Protein AF-A0A7X6DF55-F1 (afdb_monomer_lite)

pLDDT: mean 82.07, std 11.32, range [53.88, 94.75]

Sequence (121 aa):
MFLLGIVDFSRMLFTWNAANEAARAGARYAVVCDDTFNETNVLTRMQGMLPQIQDIDLAWIPAGCTHATCEGVTVTIQNLGFRWISPIPDVVMALIPMPTFSTFLTREVMRQDPNSAAICS

Secondary structure (DSSP, 8-state):
-HHHHHHHHHHHHHHHHHHHHHHHHHHHHHHHH--TT-HHHHHHHHHTT-TT--EEEEEEESTT--TTT--EEEEEEES-EE---S--TT--S--EEPPPEEEEEE----S-STTHHHH--

Foldseek 3Di:
DVVLVVVLVVVVVVLVVLQQVLQVVLQVCCLAADFQPPVVLSQVSSCVRPVQQDDKDWDWPPPPDGPVGTFKIKIKGPQRWGFGPDPDPPDDRDTDGDDMHIDMDTHDDYPPDPCSVVSND

Organism: NCBI:txid2606681

Structure (mmCIF, N/CA/C/O backbone):
data_AF-A0A7X6DF55-F1
#
_entry.id   AF-A0A7X6DF55-F1
#
loop_
_atom_site.group_PDB
_atom_site.id
_atom_site.type_symbol
_atom_site.label_atom_id
_atom_site.label_alt_id
_atom_site.label_comp_id
_atom_site.label_asym_id
_atom_site.label_entity_id
_atom_site.label_seq_id
_atom_site.pdbx_PDB_ins_code
_atom_site.Cartn_x
_atom_site.Cartn_y
_atom_site.Cartn_z
_atom_site.occupancy
_atom_site.B_iso_or_equiv
_atom_site.auth_seq_id
_atom_site.auth_comp_id
_atom_site.auth_asym_id
_atom_site.auth_atom_id
_atom_site.pdbx_PDB_model_num
ATOM 1 N N . MET A 1 1 ? 28.029 -1.023 -19.577 1.00 65.81 1 MET A N 1
ATOM 2 C CA . MET A 1 1 ? 27.582 -2.149 -18.725 1.00 65.81 1 MET A CA 1
ATOM 3 C C . MET A 1 1 ? 27.839 -1.886 -17.241 1.00 65.81 1 MET A C 1
ATOM 5 O O . MET A 1 1 ? 26.879 -1.898 -16.490 1.00 65.81 1 MET A O 1
ATOM 9 N N . PHE A 1 2 ? 29.063 -1.542 -16.814 1.00 80.31 2 PHE A N 1
ATOM 10 C CA . PHE A 1 2 ? 29.380 -1.283 -15.395 1.00 80.31 2 PHE A CA 1
ATOM 11 C C . PHE A 1 2 ? 28.578 -0.134 -14.747 1.00 80.31 2 PHE A C 1
ATOM 13 O O . PHE A 1 2 ? 28.030 -0.302 -13.663 1.00 80.31 2 PHE A O 1
ATOM 20 N N . LEU A 1 3 ? 28.425 1.005 -15.438 1.00 85.50 3 LEU A N 1
ATOM 21 C CA . LEU A 1 3 ? 27.662 2.150 -14.915 1.00 85.50 3 LEU A CA 1
ATOM 22 C C . LEU A 1 3 ? 26.180 1.828 -14.678 1.00 85.50 3 LEU A C 1
ATOM 24 O O . LEU A 1 3 ? 25.624 2.239 -13.668 1.00 85.50 3 LEU A O 1
ATOM 28 N N . LEU A 1 4 ? 25.551 1.065 -15.579 1.00 83.81 4 LEU A N 1
ATOM 29 C CA . LEU A 1 4 ? 24.152 0.662 -15.414 1.00 83.81 4 LEU A CA 1
ATOM 30 C C . LEU A 1 4 ? 23.985 -0.287 -14.220 1.00 83.81 4 LEU A C 1
ATOM 32 O O . LEU A 1 4 ? 23.035 -0.132 -13.463 1.00 83.81 4 LEU A O 1
ATOM 36 N N . GLY A 1 5 ? 24.945 -1.192 -13.999 1.00 83.81 5 GLY A N 1
ATOM 37 C CA . GLY A 1 5 ? 24.953 -2.060 -12.818 1.00 83.81 5 GLY A CA 1
ATOM 38 C C . GLY A 1 5 ? 25.088 -1.283 -11.503 1.00 83.81 5 GLY A C 1
ATOM 39 O O . GLY A 1 5 ? 24.351 -1.553 -10.558 1.00 83.81 5 GLY A O 1
ATOM 40 N N . ILE A 1 6 ? 25.968 -0.272 -11.446 1.00 88.81 6 ILE A N 1
ATOM 41 C CA . ILE A 1 6 ? 26.092 0.602 -10.263 1.00 88.81 6 ILE A CA 1
ATOM 42 C C . ILE A 1 6 ? 24.786 1.355 -10.003 1.00 88.81 6 ILE A C 1
ATOM 44 O O . ILE A 1 6 ? 24.342 1.434 -8.856 1.00 88.81 6 ILE A O 1
ATOM 48 N N . VAL A 1 7 ? 24.167 1.908 -11.049 1.00 89.25 7 VAL A N 1
ATOM 49 C CA . VAL A 1 7 ? 22.897 2.636 -10.924 1.00 89.25 7 VAL A CA 1
ATOM 50 C C . VAL A 1 7 ? 21.788 1.714 -10.422 1.00 89.25 7 VAL A C 1
ATOM 52 O O . VAL A 1 7 ? 21.062 2.102 -9.509 1.00 89.25 7 VAL A O 1
ATOM 55 N N . ASP A 1 8 ? 21.673 0.497 -10.956 1.00 87.75 8 ASP A N 1
ATOM 56 C CA . ASP A 1 8 ? 20.654 -0.457 -10.506 1.00 87.75 8 ASP A CA 1
ATOM 57 C C . ASP A 1 8 ? 20.854 -0.859 -9.042 1.00 87.75 8 ASP A C 1
ATOM 59 O O . ASP A 1 8 ? 19.901 -0.806 -8.264 1.00 87.75 8 ASP A O 1
ATOM 63 N N . PHE A 1 9 ? 22.088 -1.162 -8.630 1.00 87.62 9 PHE A N 1
ATOM 64 C CA . PHE A 1 9 ? 22.384 -1.482 -7.232 1.00 87.62 9 PHE A CA 1
ATOM 65 C C . PHE A 1 9 ? 22.112 -0.296 -6.293 1.00 87.62 9 PHE A C 1
ATOM 67 O O . PHE A 1 9 ? 21.519 -0.456 -5.227 1.00 87.62 9 PHE A O 1
ATOM 74 N N . SER A 1 10 ? 22.473 0.919 -6.713 1.00 91.50 10 SER A N 1
ATOM 75 C CA . SER A 1 10 ? 22.212 2.137 -5.934 1.00 91.50 10 SER A CA 1
ATOM 76 C C . SER A 1 10 ? 20.711 2.392 -5.779 1.00 91.50 10 SER A C 1
ATOM 78 O O . SER A 1 10 ? 20.245 2.723 -4.688 1.00 91.50 10 SER A O 1
ATOM 80 N N . ARG A 1 11 ? 19.930 2.193 -6.851 1.00 90.19 11 ARG A N 1
ATOM 81 C CA . ARG A 1 11 ? 18.463 2.302 -6.820 1.00 90.19 11 ARG A CA 1
ATOM 82 C C . ARG A 1 11 ? 17.841 1.235 -5.929 1.00 90.19 11 ARG A C 1
ATOM 84 O O . ARG A 1 11 ? 16.932 1.559 -5.175 1.00 90.19 11 ARG A O 1
ATOM 91 N N . MET A 1 12 ? 18.348 0.006 -5.972 1.00 89.00 12 MET A N 1
ATOM 92 C CA . MET A 1 12 ? 17.895 -1.081 -5.105 1.00 89.00 12 MET A CA 1
ATOM 93 C C . MET A 1 12 ? 18.079 -0.723 -3.622 1.00 89.00 12 MET A C 1
ATOM 95 O O . MET A 1 12 ? 17.117 -0.765 -2.853 1.00 89.00 12 MET A O 1
ATOM 99 N N . LEU A 1 13 ? 19.275 -0.274 -3.228 1.00 90.81 13 LEU A N 1
ATOM 100 C CA . LEU A 1 13 ? 19.544 0.156 -1.849 1.00 90.81 13 LEU A CA 1
ATOM 101 C C . LEU A 1 13 ? 18.692 1.358 -1.426 1.00 90.81 13 LEU A C 1
ATOM 103 O O . LEU A 1 13 ? 18.217 1.417 -0.291 1.00 90.81 13 LEU A O 1
ATOM 107 N N . PHE A 1 14 ? 18.470 2.310 -2.334 1.00 91.50 14 PHE A N 1
ATOM 108 C CA . PHE A 1 14 ? 17.562 3.424 -2.077 1.00 91.50 14 PHE A CA 1
ATOM 109 C C . PHE A 1 14 ? 16.132 2.929 -1.825 1.00 91.50 14 PHE A C 1
ATOM 111 O O . PHE A 1 14 ? 15.522 3.318 -0.831 1.00 91.50 14 PHE A O 1
ATOM 118 N N . THR A 1 15 ? 15.616 2.025 -2.667 1.00 91.00 15 THR A N 1
ATOM 119 C CA . THR A 1 15 ? 14.260 1.481 -2.502 1.00 91.00 15 THR A CA 1
ATOM 120 C C . THR A 1 15 ? 14.090 0.692 -1.209 1.00 91.00 15 THR A C 1
ATOM 122 O O . THR A 1 15 ? 13.024 0.768 -0.612 1.00 91.00 15 THR A O 1
ATOM 125 N N . TRP A 1 16 ? 15.126 -0.001 -0.730 1.00 91.00 16 TRP A N 1
ATOM 126 C CA . TRP A 1 16 ? 15.088 -0.697 0.561 1.00 91.00 16 TRP A CA 1
ATOM 127 C C . TRP A 1 16 ? 14.982 0.259 1.745 1.00 91.00 16 TRP A C 1
ATOM 129 O O . TRP A 1 16 ? 14.143 0.064 2.623 1.00 91.00 16 TRP A O 1
ATOM 139 N N . ASN A 1 17 ? 15.788 1.322 1.755 1.00 92.69 17 ASN A N 1
ATOM 140 C CA . ASN A 1 17 ? 15.694 2.336 2.805 1.00 92.69 17 ASN A CA 1
ATOM 141 C C . ASN A 1 17 ? 14.344 3.062 2.758 1.00 92.69 17 ASN A C 1
ATOM 143 O O . ASN A 1 17 ? 13.718 3.266 3.797 1.00 92.69 17 ASN A O 1
ATOM 147 N N . ALA A 1 18 ? 13.867 3.391 1.553 1.00 93.44 18 ALA A N 1
ATOM 148 C CA . ALA A 1 18 ? 12.564 4.014 1.360 1.00 93.44 18 ALA A CA 1
ATOM 149 C C . ALA A 1 18 ? 11.412 3.099 1.804 1.00 93.44 18 ALA A C 1
ATOM 151 O O . ALA A 1 18 ? 10.480 3.580 2.435 1.00 93.44 18 ALA A O 1
ATOM 152 N N . ALA A 1 19 ? 11.478 1.791 1.532 1.00 93.31 19 ALA A N 1
ATOM 153 C CA . ALA A 1 19 ? 10.468 0.828 1.972 1.00 93.31 19 ALA A CA 1
ATOM 154 C C . ALA A 1 19 ? 10.412 0.709 3.501 1.00 93.31 19 ALA A C 1
ATOM 156 O O . ALA A 1 19 ? 9.324 0.685 4.074 1.00 93.31 19 ALA A O 1
ATOM 157 N N . ASN A 1 20 ? 11.569 0.696 4.169 1.00 93.31 20 ASN A N 1
ATOM 158 C CA . ASN A 1 20 ? 11.630 0.652 5.628 1.00 93.31 20 ASN A CA 1
ATOM 159 C C . ASN A 1 20 ? 11.043 1.924 6.269 1.00 93.31 20 ASN A C 1
ATOM 161 O O . ASN A 1 20 ? 10.252 1.848 7.208 1.00 93.31 20 ASN A O 1
ATOM 165 N N . GLU A 1 21 ? 11.375 3.100 5.730 1.00 94.31 21 GLU A N 1
ATOM 166 C CA . GLU A 1 21 ? 10.811 4.357 6.231 1.00 94.31 21 GLU A CA 1
ATOM 167 C C . GLU A 1 21 ? 9.316 4.488 5.900 1.00 94.31 21 GLU A C 1
ATOM 169 O O . GLU A 1 21 ? 8.541 4.940 6.742 1.00 94.31 21 GLU A O 1
ATOM 174 N N . ALA A 1 22 ? 8.883 4.020 4.724 1.00 94.56 22 ALA A N 1
ATOM 175 C CA . ALA A 1 22 ? 7.472 3.973 4.355 1.00 94.56 22 ALA A CA 1
ATOM 176 C C . ALA A 1 22 ? 6.673 3.083 5.317 1.00 94.56 22 ALA A C 1
ATOM 178 O O . ALA A 1 22 ? 5.620 3.507 5.784 1.00 94.56 22 ALA A O 1
ATOM 179 N N . ALA A 1 23 ? 7.181 1.897 5.677 1.00 93.69 23 ALA A N 1
ATOM 180 C CA . ALA A 1 23 ? 6.541 1.027 6.668 1.00 93.69 23 ALA A CA 1
ATOM 181 C C . ALA A 1 23 ? 6.444 1.705 8.046 1.00 93.69 23 ALA A C 1
ATOM 183 O O . ALA A 1 23 ? 5.389 1.678 8.680 1.00 93.69 23 ALA A O 1
ATOM 184 N N . ARG A 1 24 ? 7.505 2.395 8.485 1.00 93.75 24 ARG A N 1
ATOM 185 C CA . ARG A 1 24 ? 7.508 3.144 9.750 1.00 93.75 24 ARG A CA 1
ATOM 186 C C . ARG A 1 24 ? 6.510 4.302 9.753 1.00 93.75 24 ARG A C 1
ATOM 188 O O . ARG A 1 24 ? 5.822 4.519 10.752 1.00 93.75 24 ARG A O 1
ATOM 195 N N . ALA A 1 25 ? 6.429 5.051 8.659 1.00 91.94 25 ALA A N 1
ATOM 196 C CA . ALA A 1 25 ? 5.486 6.151 8.515 1.00 91.94 25 ALA A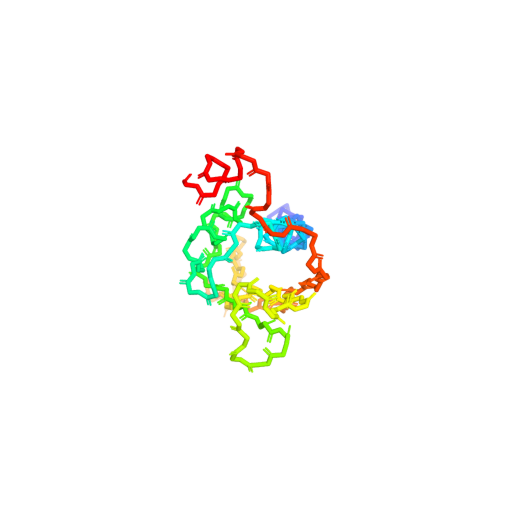 CA 1
ATOM 197 C C . ALA A 1 25 ? 4.036 5.664 8.385 1.00 91.94 25 ALA A C 1
ATOM 199 O O . ALA A 1 25 ? 3.146 6.266 8.984 1.00 91.94 25 ALA A O 1
ATOM 200 N N . GLY A 1 26 ? 3.813 4.567 7.657 1.00 90.81 26 GLY A N 1
ATOM 201 C CA . GLY A 1 26 ? 2.520 3.893 7.559 1.00 90.81 26 GLY A CA 1
ATOM 202 C C . GLY A 1 26 ? 2.040 3.411 8.923 1.00 90.81 26 GLY A C 1
ATOM 203 O O . GLY A 1 26 ? 0.913 3.707 9.301 1.00 90.81 26 GLY A O 1
ATOM 204 N N . ALA A 1 27 ? 2.918 2.788 9.715 1.00 91.44 27 ALA A N 1
ATOM 205 C CA . ALA A 1 27 ? 2.587 2.350 11.069 1.00 91.44 27 ALA A CA 1
ATOM 206 C C . ALA A 1 27 ? 2.208 3.523 11.985 1.00 91.44 27 ALA A C 1
ATOM 208 O O . ALA A 1 27 ? 1.202 3.428 12.678 1.00 91.44 27 ALA A O 1
ATOM 209 N N . ARG A 1 28 ? 2.949 4.644 11.945 1.00 89.75 28 ARG A N 1
ATOM 210 C CA . ARG A 1 28 ? 2.623 5.871 12.708 1.00 89.75 28 ARG A CA 1
ATOM 211 C C . ARG A 1 28 ? 1.293 6.487 12.294 1.00 89.75 28 ARG A C 1
ATOM 213 O O . ARG A 1 28 ? 0.568 7.027 13.117 1.00 89.75 28 ARG A O 1
ATOM 220 N N . TYR A 1 29 ? 0.980 6.429 11.006 1.00 87.88 29 TYR A N 1
ATOM 221 C CA . TYR A 1 29 ? -0.305 6.897 10.518 1.00 87.88 29 TYR A CA 1
ATOM 222 C C . TYR A 1 29 ? -1.433 5.962 10.977 1.00 87.88 29 TYR A C 1
ATOM 224 O O . TYR A 1 29 ? -2.420 6.433 11.533 1.00 87.88 29 TYR A O 1
ATOM 232 N N . ALA A 1 30 ? -1.255 4.646 10.839 1.00 87.38 30 ALA A N 1
ATOM 233 C CA . ALA A 1 30 ? -2.247 3.642 11.212 1.00 87.38 30 ALA A CA 1
ATOM 234 C C . ALA A 1 30 ? -2.602 3.688 12.709 1.00 87.38 30 ALA A C 1
ATOM 236 O O . ALA A 1 30 ? -3.778 3.684 13.065 1.00 87.38 30 ALA A O 1
ATOM 237 N N . VAL A 1 31 ? -1.618 3.821 13.606 1.00 84.75 31 VAL A N 1
ATOM 238 C CA . VAL A 1 31 ? -1.890 3.902 15.058 1.00 84.75 31 VAL A CA 1
ATOM 239 C C . VAL A 1 31 ? -2.688 5.139 15.480 1.00 84.75 31 VAL A C 1
ATOM 241 O O . VAL A 1 31 ? -3.328 5.091 16.528 1.00 84.75 31 VAL A O 1
ATOM 244 N N . VAL A 1 32 ? -2.676 6.215 14.686 1.00 81.25 32 VAL A N 1
ATOM 245 C CA . VAL A 1 32 ? -3.428 7.453 14.959 1.00 81.25 32 VAL A CA 1
ATOM 246 C C . VAL A 1 32 ? -4.782 7.463 14.249 1.00 81.25 32 VAL A C 1
ATOM 248 O O . VAL A 1 32 ? -5.772 7.923 14.823 1.00 81.25 32 VAL A O 1
ATOM 251 N N . CYS A 1 33 ? -4.817 6.994 13.000 1.00 78.25 33 CYS A N 1
ATOM 252 C CA . CYS A 1 33 ? -5.894 7.290 12.062 1.00 78.25 33 CYS A CA 1
ATOM 253 C C . CYS A 1 33 ? -6.832 6.146 11.703 1.00 78.25 33 CYS A C 1
ATOM 255 O O . CYS A 1 33 ? -7.842 6.420 11.053 1.00 78.25 33 CYS A O 1
ATOM 257 N N . ASP A 1 34 ? -6.535 4.905 12.079 1.00 63.31 34 ASP A N 1
ATOM 258 C CA . ASP A 1 34 ? -7.207 3.784 11.428 1.00 63.31 34 ASP A CA 1
ATOM 259 C C . ASP A 1 34 ? -8.532 3.364 12.089 1.00 63.31 34 ASP A C 1
ATOM 261 O O . ASP A 1 34 ? -8.620 3.134 13.301 1.00 63.31 34 ASP A O 1
ATOM 265 N N . ASP A 1 35 ? -9.552 3.223 11.239 1.00 66.31 35 ASP A N 1
ATOM 266 C CA . ASP A 1 35 ? -10.588 2.192 11.336 1.00 66.31 35 ASP A CA 1
ATOM 267 C C . ASP A 1 35 ? -9.956 0.929 10.803 1.00 66.31 35 ASP A C 1
ATOM 269 O O . ASP A 1 35 ? -9.371 0.995 9.743 1.00 66.31 35 ASP A O 1
ATOM 273 N N . THR A 1 36 ? -10.060 -0.211 11.491 1.00 63.72 36 THR A N 1
ATOM 274 C CA . THR A 1 36 ? -9.370 -1.483 11.164 1.00 63.72 36 THR A CA 1
ATOM 275 C C . THR A 1 36 ? -9.552 -1.996 9.719 1.00 63.72 36 THR A C 1
ATOM 277 O O . THR A 1 36 ? -9.044 -3.057 9.374 1.00 63.72 36 THR A O 1
ATOM 280 N N . PHE A 1 37 ? -10.311 -1.275 8.894 1.00 65.19 37 PHE A N 1
ATOM 281 C CA . PHE A 1 37 ? -10.634 -1.508 7.494 1.00 65.19 37 PHE A CA 1
ATOM 282 C C . PHE A 1 37 ? -10.140 -0.394 6.540 1.00 65.19 37 PHE A C 1
ATOM 284 O O . PHE A 1 37 ? -10.439 -0.463 5.349 1.00 65.19 37 PHE A O 1
ATOM 291 N N . ASN A 1 38 ? -9.427 0.640 7.007 1.00 75.00 38 ASN A N 1
ATOM 292 C CA . ASN A 1 38 ? -9.029 1.800 6.197 1.00 75.00 38 ASN A CA 1
ATOM 293 C C . ASN A 1 38 ? -7.577 1.715 5.691 1.00 75.00 38 ASN A C 1
ATOM 295 O O . ASN A 1 38 ? -6.804 2.677 5.656 1.00 75.00 38 ASN A O 1
ATOM 299 N N . GLU A 1 39 ? -7.250 0.531 5.183 1.00 83.25 39 GLU A N 1
ATOM 300 C CA . GLU A 1 39 ? -5.968 0.209 4.566 1.00 83.25 39 GLU A CA 1
ATOM 301 C C . GLU A 1 39 ? -5.606 1.147 3.405 1.00 83.25 39 GLU A C 1
ATOM 303 O O . GLU A 1 39 ? -4.447 1.518 3.223 1.00 83.25 39 GLU A O 1
ATOM 308 N N . THR A 1 40 ? -6.611 1.618 2.665 1.00 87.69 40 THR A N 1
ATOM 309 C CA . THR A 1 40 ? -6.434 2.493 1.496 1.00 87.69 40 THR A CA 1
ATOM 310 C C . THR A 1 40 ? -5.749 3.819 1.851 1.00 87.69 40 THR A C 1
ATOM 312 O O . THR A 1 40 ? -4.898 4.307 1.097 1.00 87.69 40 THR A O 1
ATOM 315 N N . ASN A 1 41 ? -6.071 4.405 3.009 1.00 88.06 41 ASN A N 1
ATOM 316 C CA . ASN A 1 41 ? -5.462 5.663 3.446 1.00 88.06 41 ASN A CA 1
ATOM 317 C C . ASN A 1 41 ? -4.009 5.453 3.892 1.00 88.06 41 ASN A C 1
ATOM 319 O O . ASN A 1 41 ? -3.128 6.250 3.549 1.00 88.06 41 ASN A O 1
ATOM 323 N N . VAL A 1 42 ? -3.738 4.343 4.588 1.00 88.88 42 VAL A N 1
ATOM 324 C CA . VAL A 1 42 ? -2.376 3.944 4.973 1.00 88.88 42 VAL A CA 1
ATOM 325 C C . VAL A 1 42 ? -1.524 3.698 3.722 1.00 88.88 42 VAL A C 1
ATOM 327 O O . VAL A 1 42 ? -0.427 4.252 3.607 1.00 88.88 42 VAL A O 1
ATOM 330 N N . LEU A 1 43 ? -2.057 2.961 2.742 1.00 91.00 43 LEU A N 1
ATOM 331 C CA . LEU A 1 43 ? -1.415 2.704 1.452 1.00 91.00 43 LEU A CA 1
ATOM 332 C C . LEU A 1 43 ? -1.092 4.012 0.724 1.00 91.00 43 LEU A C 1
ATOM 334 O O . LEU A 1 43 ? 0.051 4.220 0.323 1.00 91.00 43 LEU A O 1
ATOM 338 N N . THR A 1 44 ? -2.062 4.922 0.603 1.00 90.88 44 THR A N 1
ATOM 339 C CA . THR A 1 44 ? -1.873 6.220 -0.070 1.00 90.88 44 THR A CA 1
ATOM 340 C C . THR A 1 44 ? -0.752 7.023 0.591 1.00 90.88 44 THR A C 1
ATOM 342 O O . THR A 1 44 ? 0.096 7.620 -0.084 1.00 90.88 44 THR A O 1
ATOM 345 N N . ARG A 1 45 ? -0.684 6.999 1.929 1.00 89.44 45 ARG A N 1
ATOM 346 C CA . ARG A 1 45 ? 0.385 7.669 2.672 1.00 89.44 45 ARG A CA 1
ATOM 347 C C . ARG A 1 45 ? 1.755 7.049 2.394 1.00 89.44 45 ARG A C 1
ATOM 349 O O . ARG A 1 45 ? 2.726 7.788 2.216 1.00 89.44 45 ARG A O 1
ATOM 356 N N . MET A 1 46 ? 1.832 5.722 2.329 1.00 91.62 46 MET A N 1
ATOM 357 C CA . MET A 1 46 ? 3.060 4.989 2.004 1.00 91.62 46 MET A CA 1
ATOM 358 C C . MET A 1 46 ? 3.489 5.202 0.544 1.00 91.62 46 MET A C 1
ATOM 360 O O . MET A 1 46 ? 4.677 5.400 0.271 1.00 91.62 46 MET A O 1
ATOM 364 N N . GLN A 1 47 ? 2.535 5.267 -0.388 1.00 93.06 47 GLN A N 1
ATOM 365 C CA . GLN A 1 47 ? 2.768 5.554 -1.807 1.00 93.06 47 GLN A CA 1
ATOM 366 C C . GLN A 1 47 ? 3.339 6.955 -2.048 1.00 93.06 47 GLN A C 1
ATOM 368 O O . GLN A 1 47 ? 4.097 7.145 -2.998 1.00 93.06 47 GLN A O 1
ATOM 373 N N . GLY A 1 48 ? 3.069 7.914 -1.156 1.00 90.38 48 GLY A N 1
ATOM 374 C CA . GLY A 1 48 ? 3.721 9.226 -1.178 1.00 90.38 48 GLY A CA 1
ATOM 375 C C . GLY A 1 48 ? 5.251 9.168 -1.040 1.00 90.38 48 GLY A C 1
ATOM 376 O O . GLY A 1 48 ? 5.935 10.090 -1.478 1.00 90.38 48 GLY A O 1
ATOM 377 N N . MET A 1 49 ? 5.800 8.091 -0.463 1.00 90.38 49 MET A N 1
ATOM 378 C CA . MET A 1 49 ? 7.250 7.857 -0.357 1.00 90.38 49 MET A CA 1
ATOM 379 C C . MET A 1 49 ? 7.739 6.831 -1.375 1.00 90.38 49 MET A C 1
ATOM 381 O O . MET A 1 49 ? 8.823 6.979 -1.942 1.00 90.38 49 MET A O 1
ATOM 385 N N . LEU A 1 50 ? 6.946 5.782 -1.598 1.00 90.56 50 LEU A N 1
ATOM 386 C CA . LEU A 1 50 ? 7.297 4.673 -2.470 1.00 90.56 50 LEU A CA 1
ATOM 387 C C . LEU A 1 50 ? 6.099 4.308 -3.367 1.00 90.56 50 LEU A C 1
ATOM 389 O O . LEU A 1 50 ? 5.345 3.390 -3.049 1.00 90.56 50 LEU A O 1
ATOM 393 N N . PRO A 1 51 ? 5.927 4.977 -4.522 1.00 89.56 51 PRO A N 1
ATOM 394 C CA . PRO A 1 51 ? 4.724 4.851 -5.360 1.00 89.56 51 PRO A CA 1
ATOM 395 C C . PRO A 1 51 ? 4.573 3.483 -6.042 1.00 89.56 51 PRO A C 1
ATOM 397 O O . PRO A 1 51 ? 3.549 3.184 -6.641 1.00 89.56 51 PRO A O 1
ATOM 400 N N . GLN A 1 52 ? 5.606 2.646 -5.974 1.00 87.62 52 GLN A N 1
ATOM 401 C CA . GLN A 1 52 ? 5.610 1.283 -6.505 1.00 87.62 52 GLN A CA 1
ATOM 402 C C . GLN A 1 52 ? 4.939 0.259 -5.572 1.00 87.62 52 GLN A C 1
ATOM 404 O O . GLN A 1 52 ? 4.732 -0.875 -5.997 1.00 87.62 52 GLN A O 1
ATOM 409 N N . ILE A 1 53 ? 4.598 0.630 -4.329 1.00 90.12 53 ILE A N 1
ATOM 410 C CA . ILE A 1 53 ? 3.837 -0.236 -3.417 1.00 90.12 53 ILE A CA 1
ATOM 411 C C . ILE A 1 53 ? 2.414 -0.391 -3.959 1.00 90.12 53 ILE A C 1
ATOM 413 O O . ILE A 1 53 ? 1.720 0.603 -4.179 1.00 90.12 53 ILE A O 1
ATOM 417 N N . GLN A 1 54 ? 1.996 -1.637 -4.174 1.00 88.88 54 GLN A N 1
ATOM 418 C CA . GLN A 1 54 ? 0.650 -1.966 -4.651 1.00 88.88 54 GLN A CA 1
ATOM 419 C C . GLN A 1 54 ? -0.268 -2.430 -3.526 1.00 88.88 54 GLN A C 1
ATOM 421 O O . GLN A 1 54 ? -1.468 -2.211 -3.614 1.00 88.88 54 GLN A O 1
ATOM 426 N N . ASP A 1 55 ? 0.301 -3.067 -2.503 1.00 90.44 55 ASP A N 1
ATOM 427 C CA . ASP A 1 55 ? -0.463 -3.793 -1.500 1.00 90.44 55 ASP A CA 1
ATOM 428 C C . ASP A 1 55 ? 0.276 -3.795 -0.157 1.00 90.44 55 ASP A C 1
ATOM 430 O O . ASP A 1 55 ? 1.519 -3.805 -0.115 1.00 90.44 55 ASP A O 1
ATOM 434 N N . ILE A 1 56 ? -0.482 -3.755 0.934 1.00 91.75 56 ILE A N 1
ATOM 435 C CA . ILE A 1 56 ? 0.035 -3.795 2.303 1.00 91.75 56 ILE A CA 1
ATOM 436 C C . ILE A 1 56 ? -0.783 -4.797 3.118 1.00 91.75 56 ILE A C 1
ATOM 438 O O . ILE A 1 56 ? -1.770 -5.342 2.658 1.00 91.75 56 ILE A O 1
ATOM 442 N N . ASP A 1 57 ? -0.334 -5.119 4.320 1.00 91.69 57 ASP A N 1
ATOM 443 C CA . ASP A 1 57 ? -1.148 -5.870 5.268 1.00 91.69 57 ASP A CA 1
ATOM 444 C C . ASP A 1 57 ? -1.036 -5.255 6.655 1.00 91.69 57 ASP A C 1
ATOM 446 O O . ASP A 1 57 ? 0.043 -4.849 7.106 1.00 91.69 57 ASP A O 1
ATOM 450 N N . LEU A 1 58 ? -2.196 -5.137 7.293 1.00 89.81 58 LEU A N 1
ATOM 451 C CA . LEU A 1 58 ? -2.398 -4.475 8.570 1.00 89.81 58 LEU A CA 1
ATOM 452 C C . LEU A 1 58 ? -2.831 -5.515 9.598 1.00 89.81 58 LEU A C 1
ATOM 454 O O . LEU A 1 58 ? -4.013 -5.821 9.760 1.00 89.81 58 LEU A O 1
ATOM 458 N N . ALA A 1 59 ? -1.857 -6.040 10.336 1.00 90.62 59 ALA A N 1
ATOM 459 C CA . ALA A 1 59 ? -2.112 -7.019 11.381 1.00 90.62 59 ALA A CA 1
ATOM 460 C C . ALA A 1 59 ? -2.353 -6.309 12.721 1.00 90.62 59 ALA A C 1
ATOM 462 O O . ALA A 1 59 ? -1.415 -5.873 13.399 1.00 90.62 59 ALA A O 1
ATOM 463 N N . TRP A 1 60 ? -3.623 -6.194 13.100 1.00 88.38 60 TRP A N 1
ATOM 464 C CA . TRP A 1 60 ? -4.055 -5.601 14.364 1.00 88.38 60 TRP A CA 1
ATOM 465 C C . TRP A 1 60 ? -3.995 -6.593 15.527 1.00 88.38 60 TRP A C 1
ATOM 467 O O . TRP A 1 60 ? -4.341 -7.769 15.386 1.00 88.38 60 TRP A O 1
ATOM 477 N N . ILE A 1 61 ? -3.584 -6.103 16.699 1.00 87.62 61 ILE A N 1
ATOM 478 C CA . ILE A 1 61 ? -3.487 -6.897 17.928 1.00 87.62 61 ILE A CA 1
ATOM 479 C C . ILE A 1 61 ? -4.386 -6.277 19.011 1.00 87.62 61 ILE A C 1
ATOM 481 O O . ILE A 1 61 ? -4.253 -5.077 19.274 1.00 87.62 61 ILE A O 1
ATOM 485 N N . PRO A 1 62 ? -5.260 -7.065 19.674 1.00 87.50 62 PRO A N 1
ATOM 486 C CA . PRO A 1 62 ? -5.594 -8.471 19.389 1.00 87.50 62 PRO A CA 1
ATOM 487 C C . PRO A 1 62 ? -6.444 -8.642 18.113 1.00 87.50 62 PRO A C 1
ATOM 489 O O . PRO A 1 62 ? -7.127 -7.718 17.686 1.00 87.50 62 PRO A O 1
ATOM 492 N N . ALA A 1 63 ? -6.427 -9.831 17.499 1.00 84.25 63 ALA A N 1
ATOM 493 C CA . ALA A 1 63 ? -7.167 -10.085 16.258 1.00 84.25 63 ALA A CA 1
ATOM 494 C C . ALA A 1 63 ? -8.676 -9.811 16.419 1.00 84.25 63 ALA A C 1
ATOM 496 O O . ALA A 1 63 ? -9.288 -10.228 17.403 1.00 84.25 63 ALA A O 1
ATOM 497 N N . GLY A 1 64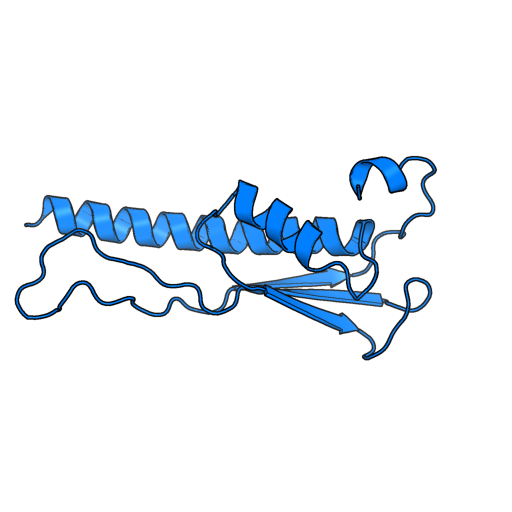 ? -9.277 -9.117 15.447 1.00 79.94 64 GLY A N 1
ATOM 498 C CA . GLY A 1 64 ? -10.688 -8.712 15.508 1.00 79.94 64 GLY A CA 1
ATOM 499 C C . GLY A 1 64 ? -10.982 -7.607 16.529 1.00 79.94 64 GLY A C 1
ATOM 500 O O . GLY A 1 64 ? -12.133 -7.441 16.936 1.00 79.94 64 GLY A O 1
ATOM 501 N N . CYS A 1 65 ? -9.960 -6.871 16.977 1.00 80.88 65 CYS A N 1
ATOM 502 C CA . CYS A 1 65 ? -10.154 -5.703 17.824 1.00 80.88 65 CYS A CA 1
ATOM 503 C C . CYS A 1 65 ? -10.916 -4.590 17.094 1.00 80.88 65 CYS A C 1
ATOM 505 O O . CYS A 1 65 ? -11.012 -4.543 15.871 1.00 80.88 65 CYS A O 1
ATOM 507 N N . THR A 1 66 ? -11.472 -3.682 17.886 1.00 77.19 66 THR A N 1
ATOM 508 C CA . THR A 1 66 ? -12.116 -2.459 17.408 1.00 77.19 66 THR A CA 1
ATOM 509 C C . THR A 1 66 ? -11.235 -1.269 17.763 1.00 77.19 66 THR A C 1
ATOM 511 O O . THR A 1 66 ? -10.351 -1.381 18.611 1.00 77.19 66 THR A O 1
ATOM 514 N N . HIS A 1 67 ? -11.547 -0.093 17.230 1.00 71.31 67 HIS A N 1
ATOM 515 C CA . HIS A 1 67 ? -10.952 1.187 17.635 1.00 71.31 67 HIS A CA 1
ATOM 516 C C . HIS A 1 67 ? -10.710 1.383 19.129 1.00 71.31 67 HIS A C 1
ATOM 518 O O . HIS A 1 67 ? -9.748 2.031 19.535 1.00 71.31 67 HIS A O 1
ATOM 524 N N . ALA A 1 68 ? -11.621 0.881 19.960 1.00 74.44 68 ALA A N 1
ATOM 525 C CA . ALA A 1 68 ? -11.530 1.038 21.399 1.00 74.44 68 ALA A CA 1
ATOM 526 C C . ALA A 1 68 ? -10.522 0.062 22.021 1.00 74.44 68 ALA A C 1
ATOM 528 O O . ALA A 1 68 ? -9.866 0.421 22.999 1.00 74.44 68 ALA A O 1
ATOM 529 N N . THR A 1 69 ? -10.382 -1.136 21.448 1.00 80.12 69 THR A N 1
ATOM 530 C CA . THR A 1 69 ? -9.704 -2.288 22.061 1.00 80.12 69 THR A CA 1
ATOM 531 C C . THR A 1 69 ? -8.394 -2.685 21.392 1.00 80.12 69 THR A C 1
ATOM 533 O O . THR A 1 69 ? -7.677 -3.508 21.950 1.00 80.12 69 THR A O 1
ATOM 536 N N . CYS A 1 70 ? -8.062 -2.129 20.227 1.00 84.19 70 CYS A N 1
ATOM 537 C CA . CYS A 1 70 ? -6.776 -2.394 19.593 1.00 84.19 70 CYS A CA 1
ATOM 538 C C . CYS A 1 70 ? -5.627 -1.803 20.421 1.00 84.19 70 CYS A C 1
ATOM 540 O O . CYS A 1 70 ? -5.705 -0.662 20.889 1.00 84.19 70 CYS A O 1
ATOM 542 N N . GLU A 1 71 ? -4.560 -2.584 20.579 1.00 86.94 71 GLU A N 1
ATOM 543 C CA . GLU A 1 71 ? -3.356 -2.240 21.346 1.00 86.94 71 GLU A CA 1
ATOM 544 C C . GLU A 1 71 ? -2.185 -1.856 20.437 1.00 86.94 71 GLU A C 1
ATOM 546 O O . GLU A 1 71 ? -1.315 -1.082 20.835 1.00 86.94 71 GLU A O 1
ATOM 551 N N . GLY A 1 72 ? -2.163 -2.360 19.204 1.00 87.56 72 GLY A N 1
ATOM 552 C CA . GLY A 1 72 ? -1.124 -2.050 18.232 1.00 87.56 72 GLY A CA 1
ATOM 553 C C . GLY A 1 72 ? -1.418 -2.615 16.852 1.00 87.56 72 GLY A C 1
ATOM 554 O O . GLY A 1 72 ? -2.345 -3.409 16.668 1.00 87.56 72 GLY A O 1
ATOM 555 N N . VAL A 1 73 ? -0.596 -2.199 15.895 1.00 89.50 73 VAL A N 1
ATOM 556 C CA . VAL A 1 73 ? -0.679 -2.599 14.489 1.00 89.50 73 VAL A CA 1
ATOM 557 C C . VAL A 1 73 ? 0.702 -2.963 13.973 1.00 89.50 73 VAL A C 1
ATOM 559 O O . VAL A 1 73 ? 1.697 -2.293 14.269 1.00 89.50 73 VAL A O 1
ATOM 562 N N . THR A 1 74 ? 0.758 -4.030 13.188 1.00 92.19 74 THR A N 1
ATOM 563 C CA . THR A 1 74 ? 1.909 -4.351 12.349 1.00 92.19 74 THR A CA 1
ATOM 564 C C . THR A 1 74 ? 1.555 -3.999 10.918 1.00 92.19 74 THR A C 1
ATOM 566 O O . THR A 1 74 ? 0.623 -4.573 10.366 1.00 92.19 74 THR A O 1
ATOM 569 N N . VAL A 1 75 ? 2.297 -3.073 10.321 1.00 92.56 75 VAL A N 1
ATOM 570 C CA . VAL A 1 75 ? 2.174 -2.760 8.895 1.00 92.56 75 VAL A CA 1
ATOM 571 C C . VAL A 1 75 ? 3.231 -3.549 8.151 1.00 92.56 75 VAL A C 1
ATOM 573 O O . VAL A 1 75 ? 4.413 -3.456 8.492 1.00 92.56 75 VAL A O 1
ATOM 576 N N . THR A 1 76 ? 2.823 -4.308 7.142 1.00 93.44 76 THR A N 1
ATOM 577 C CA . THR A 1 76 ? 3.717 -5.076 6.274 1.00 93.44 76 THR A CA 1
ATOM 578 C C . THR A 1 76 ? 3.521 -4.653 4.819 1.00 93.44 76 THR A C 1
ATOM 580 O O . THR A 1 76 ? 2.406 -4.401 4.380 1.00 93.44 76 THR A O 1
ATOM 583 N N . ILE A 1 77 ? 4.610 -4.508 4.062 1.00 93.81 77 ILE A N 1
ATOM 584 C CA . ILE A 1 77 ? 4.547 -4.242 2.618 1.00 93.81 77 ILE A CA 1
ATOM 585 C C . ILE A 1 77 ? 4.532 -5.579 1.886 1.00 93.81 77 ILE A C 1
ATOM 587 O O . ILE A 1 77 ? 5.455 -6.385 2.061 1.00 93.81 77 ILE A O 1
ATOM 591 N N . GLN A 1 78 ? 3.538 -5.784 1.023 1.00 91.69 78 GLN A N 1
ATOM 592 C CA . GLN A 1 78 ? 3.407 -7.003 0.2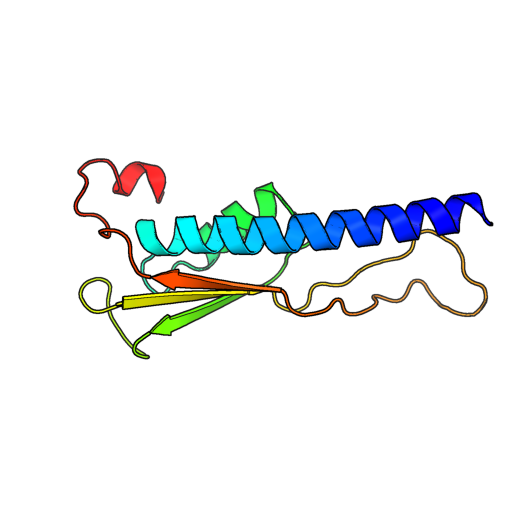36 1.00 91.69 78 GLN A CA 1
ATOM 593 C C . GLN A 1 78 ? 3.888 -6.814 -1.205 1.00 91.69 78 GLN A C 1
ATOM 595 O O . GLN A 1 78 ? 3.815 -5.729 -1.783 1.00 91.69 78 GLN A O 1
ATOM 600 N N . ASN A 1 79 ? 4.387 -7.904 -1.797 1.00 85.81 79 ASN A N 1
ATOM 601 C CA . ASN A 1 79 ? 4.647 -8.031 -3.237 1.00 85.81 79 ASN A CA 1
ATOM 602 C C . ASN A 1 79 ? 5.496 -6.904 -3.856 1.00 85.81 79 ASN A C 1
ATOM 604 O O . ASN A 1 79 ? 5.327 -6.534 -5.019 1.00 85.81 79 ASN A O 1
ATOM 608 N N . LEU A 1 80 ? 6.445 -6.366 -3.090 1.00 86.50 80 LEU A N 1
ATOM 609 C CA . LEU A 1 80 ? 7.331 -5.317 -3.567 1.00 86.50 80 LEU A CA 1
ATOM 610 C C . LEU A 1 80 ? 8.358 -5.910 -4.549 1.00 86.50 80 LEU A C 1
ATOM 612 O O . LEU A 1 80 ? 9.181 -6.748 -4.186 1.00 86.50 80 LEU A O 1
ATOM 616 N N . GLY A 1 81 ? 8.307 -5.479 -5.808 1.00 85.25 81 GLY A N 1
ATOM 617 C CA . GLY A 1 81 ? 9.170 -5.985 -6.875 1.00 85.25 81 GLY A CA 1
ATOM 618 C C . GLY A 1 81 ? 10.151 -4.938 -7.395 1.00 85.25 81 GLY A C 1
ATOM 619 O O . GLY A 1 81 ? 9.783 -3.780 -7.593 1.00 85.25 81 GLY A O 1
ATOM 620 N N . PHE A 1 82 ? 11.404 -5.333 -7.632 1.00 84.31 82 PHE A N 1
ATOM 621 C CA . PHE A 1 82 ? 12.412 -4.466 -8.247 1.00 84.31 82 PHE A CA 1
ATOM 622 C C . PHE A 1 82 ? 12.619 -4.828 -9.718 1.00 84.31 82 PHE A C 1
ATOM 624 O O . PHE A 1 82 ? 12.791 -5.999 -10.064 1.00 84.31 82 PHE A O 1
ATOM 631 N N . ARG A 1 83 ? 12.647 -3.809 -10.586 1.00 83.62 83 ARG A N 1
ATOM 632 C CA . ARG A 1 83 ? 12.925 -3.960 -12.019 1.00 83.62 83 ARG A CA 1
ATOM 633 C C . ARG A 1 83 ? 14.249 -3.291 -12.380 1.00 83.62 83 ARG A C 1
ATOM 635 O O . ARG A 1 83 ? 14.403 -2.074 -12.237 1.00 83.62 83 ARG A O 1
ATOM 642 N N . TRP A 1 84 ? 15.170 -4.101 -12.886 1.00 77.56 84 TRP A N 1
ATOM 643 C CA . TRP A 1 84 ? 16.483 -3.670 -13.360 1.00 77.56 84 TRP A CA 1
ATOM 644 C C . TRP A 1 84 ? 16.356 -2.892 -14.671 1.00 77.56 84 TRP A C 1
ATOM 646 O O . TRP A 1 84 ? 15.464 -3.164 -15.479 1.00 77.56 84 TRP A O 1
ATOM 656 N N . ILE A 1 85 ? 17.227 -1.902 -14.868 1.00 79.50 85 ILE A N 1
ATOM 657 C CA . ILE A 1 85 ? 17.333 -1.144 -16.125 1.00 79.50 85 ILE A CA 1
ATOM 658 C C . ILE A 1 85 ? 18.468 -1.703 -16.989 1.00 79.50 85 ILE A C 1
ATOM 660 O O . ILE A 1 85 ? 18.408 -1.618 -18.217 1.00 79.50 85 ILE A O 1
ATOM 664 N N . SER A 1 86 ? 19.511 -2.268 -16.374 1.00 72.94 86 SER A N 1
ATOM 665 C CA . SER A 1 86 ? 20.622 -2.874 -17.099 1.00 72.94 86 SER A CA 1
ATOM 666 C C . SER A 1 86 ? 20.146 -4.078 -17.925 1.00 72.94 86 SER A C 1
ATOM 668 O O . SER A 1 86 ? 19.505 -4.984 -17.390 1.00 72.94 86 SER A O 1
ATOM 670 N N . PRO A 1 87 ? 20.457 -4.121 -19.234 1.00 65.94 87 PRO A N 1
ATOM 671 C CA . PRO A 1 87 ? 20.210 -5.304 -20.040 1.00 65.94 87 PRO A CA 1
ATOM 672 C C . PRO A 1 87 ? 21.237 -6.370 -19.651 1.00 65.94 87 PRO A C 1
ATOM 674 O O . PRO A 1 87 ? 22.364 -6.381 -20.148 1.00 65.94 87 PRO A O 1
ATOM 677 N N . ILE A 1 88 ? 20.857 -7.236 -18.714 1.00 64.44 88 ILE A N 1
ATOM 678 C CA . ILE A 1 88 ? 21.594 -8.457 -18.402 1.00 64.44 88 ILE A CA 1
ATOM 679 C C . ILE A 1 88 ? 21.249 -9.456 -19.517 1.00 64.44 88 ILE A C 1
ATOM 681 O O . ILE A 1 88 ? 20.071 -9.792 -19.671 1.00 64.44 88 ILE A O 1
ATOM 685 N N . PRO A 1 89 ? 22.216 -9.901 -20.340 1.00 53.88 89 PRO A N 1
ATOM 686 C CA . PRO A 1 89 ? 21.936 -10.914 -21.348 1.00 53.88 89 PRO A CA 1
ATOM 687 C C . PRO A 1 89 ? 21.393 -12.170 -20.652 1.00 53.88 89 PRO A C 1
ATOM 689 O O . PRO A 1 89 ? 21.948 -12.600 -19.646 1.00 53.88 89 PRO A O 1
ATOM 692 N N . ASP A 1 90 ? 20.302 -12.717 -21.193 1.00 55.47 90 ASP A N 1
ATOM 693 C CA . ASP A 1 90 ? 19.583 -13.919 -20.727 1.00 55.47 90 ASP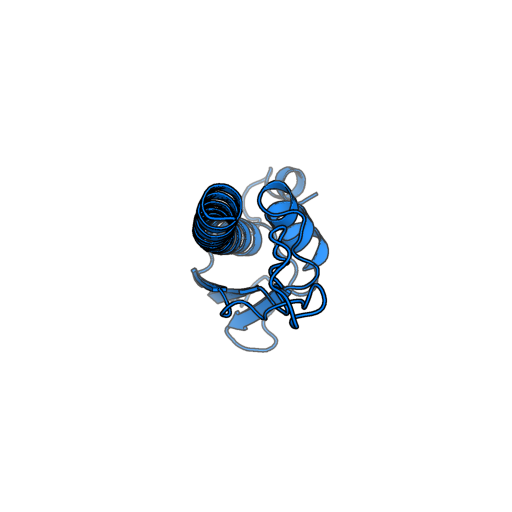 A CA 1
ATOM 694 C C . ASP A 1 90 ? 18.617 -13.752 -19.532 1.00 55.47 90 ASP A C 1
ATOM 696 O O . ASP A 1 90 ? 17.869 -14.674 -19.209 1.00 55.47 90 ASP A O 1
ATOM 700 N N . VAL A 1 91 ? 18.524 -12.558 -18.930 1.00 55.62 91 VAL A N 1
ATOM 701 C CA . VAL A 1 91 ? 17.474 -12.239 -17.946 1.00 55.62 91 VAL A CA 1
ATOM 702 C C . VAL A 1 91 ? 16.536 -11.210 -18.564 1.00 55.62 91 VAL A C 1
ATOM 704 O O . VAL A 1 91 ? 16.774 -10.003 -18.522 1.00 55.62 91 VAL A O 1
ATOM 707 N N . VAL A 1 92 ? 15.451 -11.695 -19.178 1.00 55.44 92 VAL A N 1
ATOM 708 C CA . VAL A 1 92 ? 14.273 -10.876 -19.524 1.00 55.44 92 VAL A CA 1
ATOM 709 C C . VAL A 1 92 ? 13.962 -10.003 -18.313 1.00 55.44 92 VAL A C 1
ATOM 711 O O . VAL A 1 92 ? 13.965 -10.574 -17.237 1.00 55.44 92 VAL A O 1
ATOM 714 N N . MET A 1 93 ? 13.742 -8.688 -18.473 1.00 60.31 93 MET A N 1
ATOM 715 C CA . MET A 1 93 ? 13.472 -7.662 -17.435 1.00 60.31 93 MET A CA 1
ATOM 716 C C . MET A 1 93 ? 12.576 -8.153 -16.272 1.00 60.31 93 MET A C 1
ATOM 718 O O . MET A 1 93 ? 11.409 -7.764 -16.167 1.00 60.31 93 MET A O 1
ATOM 722 N N . ALA A 1 94 ? 13.103 -9.027 -15.421 1.00 63.12 94 ALA A N 1
ATOM 723 C CA . ALA A 1 94 ? 12.323 -9.852 -14.521 1.00 63.12 94 ALA A CA 1
ATOM 724 C C . ALA A 1 94 ? 12.125 -9.071 -13.237 1.00 63.12 94 ALA A C 1
ATOM 726 O O . ALA A 1 94 ? 13.048 -8.430 -12.728 1.00 63.12 94 ALA A O 1
ATOM 727 N N . LEU A 1 95 ? 10.898 -9.111 -12.735 1.00 72.44 95 LEU A N 1
ATOM 728 C CA . LEU A 1 95 ? 10.574 -8.534 -11.449 1.00 72.44 95 LEU A CA 1
ATOM 729 C C . LEU A 1 95 ? 11.221 -9.415 -10.376 1.00 72.44 95 LEU A C 1
ATOM 731 O O . LEU A 1 95 ? 10.781 -10.542 -10.156 1.00 72.44 95 LEU A O 1
ATOM 735 N N . ILE A 1 96 ? 12.290 -8.928 -9.748 1.00 80.38 96 ILE A N 1
ATOM 736 C CA . ILE A 1 96 ? 12.926 -9.649 -8.644 1.00 80.38 96 ILE A CA 1
ATOM 737 C C . ILE A 1 96 ? 12.138 -9.331 -7.370 1.00 80.38 96 ILE A C 1
ATOM 739 O O . ILE A 1 96 ? 11.985 -8.144 -7.053 1.00 80.38 96 ILE A O 1
ATOM 743 N N . PRO A 1 97 ? 11.632 -10.346 -6.644 1.00 82.50 97 PRO A N 1
ATOM 744 C CA . PRO A 1 97 ? 10.924 -10.117 -5.394 1.00 82.50 97 PRO A CA 1
ATOM 745 C C . PRO A 1 97 ? 11.889 -9.524 -4.364 1.00 82.50 97 PRO A C 1
ATOM 747 O O . PRO A 1 97 ? 12.984 -10.045 -4.140 1.00 82.50 97 PRO A O 1
ATOM 750 N N . MET A 1 98 ? 11.493 -8.409 -3.758 1.00 83.94 98 MET A N 1
ATOM 751 C CA . MET A 1 98 ? 12.217 -7.810 -2.640 1.00 83.94 98 MET A CA 1
ATOM 752 C C . MET A 1 98 ? 11.837 -8.509 -1.327 1.00 83.94 98 MET A C 1
ATOM 754 O O . MET A 1 98 ? 10.772 -9.126 -1.245 1.00 83.94 98 MET A O 1
ATOM 758 N N . PRO A 1 99 ? 12.687 -8.426 -0.284 1.00 87.12 99 PRO A N 1
ATOM 759 C CA . PRO A 1 99 ? 12.300 -8.884 1.043 1.00 87.12 99 PRO A CA 1
ATOM 760 C C . PRO A 1 99 ? 11.082 -8.109 1.555 1.00 87.12 99 PRO A C 1
ATOM 762 O O . PRO A 1 99 ? 10.833 -6.966 1.170 1.00 87.12 99 PRO A O 1
ATOM 765 N N . THR A 1 100 ? 10.340 -8.737 2.458 1.00 88.38 100 THR A N 1
ATOM 766 C CA . THR A 1 100 ? 9.209 -8.115 3.142 1.00 88.38 100 THR A CA 1
ATOM 767 C C . THR A 1 100 ? 9.706 -7.102 4.170 1.00 88.38 100 THR A C 1
ATOM 769 O O . THR A 1 100 ? 10.574 -7.420 4.986 1.00 88.38 100 THR A O 1
ATOM 772 N N . PHE A 1 101 ? 9.127 -5.903 4.162 1.00 92.25 101 PHE A N 1
ATOM 773 C CA . PHE A 1 101 ? 9.403 -4.858 5.148 1.00 92.25 101 PHE A CA 1
ATOM 774 C C . PHE A 1 101 ? 8.192 -4.697 6.055 1.00 92.25 101 PHE A C 1
ATOM 776 O O . PHE A 1 101 ? 7.071 -4.555 5.566 1.00 92.25 101 PHE A O 1
ATOM 783 N N . SER A 1 102 ? 8.416 -4.716 7.366 1.00 93.62 102 SER A N 1
ATOM 784 C CA . SER A 1 102 ? 7.348 -4.616 8.355 1.00 93.62 102 SER A CA 1
ATOM 785 C C . SER A 1 102 ? 7.742 -3.741 9.531 1.00 93.62 102 SER A C 1
ATOM 787 O O . SER A 1 102 ? 8.898 -3.747 9.954 1.00 93.62 102 SER A O 1
ATOM 789 N N . THR A 1 103 ? 6.782 -3.027 10.110 1.00 94.75 103 THR A N 1
ATOM 790 C CA . THR A 1 103 ? 6.986 -2.261 11.344 1.00 94.75 103 THR A CA 1
ATOM 791 C C . THR A 1 103 ? 5.784 -2.417 12.262 1.00 94.75 103 THR A C 1
ATOM 793 O O . THR A 1 103 ? 4.644 -2.259 11.833 1.00 94.75 103 THR A O 1
ATOM 796 N N . PHE A 1 104 ? 6.056 -2.710 13.532 1.00 93.12 104 PHE A N 1
ATOM 797 C CA . PHE A 1 104 ? 5.056 -2.750 14.592 1.00 93.12 104 PHE A CA 1
ATOM 798 C C . PHE A 1 104 ? 5.112 -1.470 15.422 1.00 93.12 104 PHE A C 1
ATOM 800 O O . PHE A 1 104 ? 6.197 -1.032 15.818 1.00 93.12 104 PHE A O 1
ATOM 807 N N . LEU A 1 105 ? 3.945 -0.900 15.715 1.00 91.00 105 LEU A N 1
ATOM 808 C CA . LEU A 1 105 ? 3.791 0.191 16.670 1.00 91.00 105 LEU A CA 1
ATOM 809 C C . LEU A 1 105 ? 2.582 -0.061 17.572 1.00 91.00 105 LEU A C 1
ATOM 811 O O . LEU A 1 105 ? 1.525 -0.514 17.130 1.00 91.00 105 LEU A O 1
ATOM 815 N N . THR A 1 106 ? 2.753 0.257 18.854 1.00 87.94 106 THR A N 1
ATOM 816 C CA . THR A 1 106 ? 1.659 0.295 19.824 1.00 87.94 106 THR A CA 1
ATOM 817 C C . THR A 1 106 ? 0.804 1.528 19.594 1.00 87.94 106 THR A C 1
ATOM 819 O O . THR A 1 106 ? 1.293 2.565 19.146 1.00 87.94 106 THR A O 1
ATOM 822 N N . ARG A 1 107 ? -0.466 1.434 19.960 1.00 76.19 107 ARG A N 1
ATOM 823 C CA . ARG A 1 107 ? -1.436 2.507 19.805 1.00 76.19 107 ARG A CA 1
ATOM 824 C C . ARG A 1 107 ? -1.048 3.743 20.623 1.00 76.19 107 ARG A C 1
ATOM 826 O O . ARG A 1 107 ? -0.921 3.679 21.844 1.00 76.19 107 ARG A O 1
ATOM 833 N N . GLU A 1 108 ? -0.937 4.878 19.946 1.00 68.75 108 GLU A N 1
ATOM 834 C CA . GLU A 1 108 ? -0.810 6.212 20.535 1.00 68.75 108 GLU A CA 1
ATOM 835 C C . GLU A 1 108 ? -2.182 6.904 20.434 1.00 68.75 108 GLU A C 1
ATOM 837 O O . GLU A 1 108 ? -2.630 7.210 19.340 1.00 68.75 108 GLU A O 1
ATOM 842 N N . VAL A 1 109 ? -2.901 7.008 21.567 1.00 63.81 109 VAL A N 1
ATOM 843 C CA . VAL A 1 109 ? -4.220 7.662 21.774 1.00 63.81 109 VAL A CA 1
ATOM 844 C C . VAL A 1 109 ? -5.036 7.914 20.486 1.00 63.81 109 VAL A C 1
ATOM 846 O O . VAL A 1 109 ? -4.989 8.978 19.877 1.00 63.81 109 VAL A O 1
ATOM 849 N N . MET A 1 110 ? -5.844 6.931 20.073 1.00 58.75 110 MET A N 1
ATOM 850 C CA . MET A 1 110 ? -6.666 7.062 18.859 1.00 58.75 110 MET A CA 1
ATOM 851 C C . MET A 1 110 ? -7.817 8.048 19.035 1.00 58.75 110 MET A C 1
ATOM 853 O O . MET A 1 110 ? -8.676 7.842 19.897 1.00 58.75 110 MET A O 1
ATOM 857 N N . ARG A 1 111 ? -7.872 9.053 18.153 1.00 58.41 111 ARG A N 1
ATOM 858 C CA . ARG A 1 111 ? -9.039 9.914 17.889 1.00 58.41 111 ARG A CA 1
ATOM 859 C C . ARG A 1 111 ? -9.656 10.611 19.112 1.00 58.41 111 ARG A C 1
ATOM 861 O O . ARG A 1 111 ? -10.790 11.075 19.044 1.00 58.41 111 ARG A O 1
ATOM 868 N N . GLN A 1 112 ? -8.918 10.723 20.219 1.00 59.19 112 GLN A N 1
ATOM 869 C CA . GLN A 1 112 ? -9.332 11.555 21.357 1.00 59.19 112 GLN A CA 1
ATOM 870 C C . GLN A 1 112 ? -9.040 13.039 21.112 1.00 59.19 112 GLN A C 1
ATOM 872 O O . GLN A 1 112 ? -9.636 13.897 21.760 1.00 59.19 112 GLN A O 1
ATOM 877 N N . ASP A 1 113 ? -8.182 13.344 20.136 1.00 67.12 113 ASP A N 1
ATOM 878 C CA . ASP A 1 113 ? -7.900 14.714 19.742 1.00 67.12 113 ASP A CA 1
ATOM 879 C C . ASP A 1 113 ? -8.987 15.246 18.790 1.00 67.12 113 ASP A C 1
ATOM 881 O O . ASP A 1 113 ? -9.260 14.616 17.761 1.00 67.12 113 ASP A O 1
ATOM 885 N N . PRO A 1 114 ? -9.561 16.440 19.052 1.00 67.06 114 PRO A N 1
ATOM 886 C CA . PRO A 1 114 ? -10.632 17.033 18.242 1.00 67.06 114 PRO A CA 1
ATOM 887 C C . PRO A 1 114 ? -10.310 17.162 16.745 1.00 67.06 114 PRO A C 1
ATOM 889 O O . PRO A 1 114 ? -11.216 17.168 15.916 1.00 67.06 114 PRO A O 1
ATOM 892 N N . ASN A 1 115 ? -9.022 17.250 16.39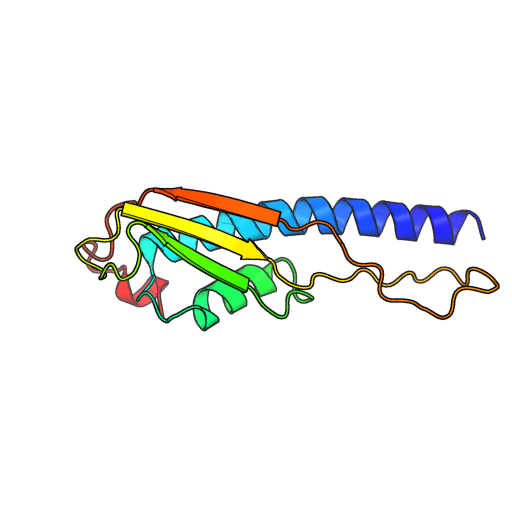4 1.00 67.75 115 ASN A N 1
ATOM 893 C CA . ASN A 1 115 ? -8.543 17.435 15.022 1.00 67.75 115 ASN A CA 1
ATOM 894 C C . ASN A 1 115 ? -8.099 16.135 14.335 1.00 67.75 115 ASN A C 1
ATOM 896 O O . ASN A 1 115 ? -7.724 16.172 13.164 1.00 67.75 115 ASN A O 1
ATOM 900 N N . SER A 1 116 ? -8.145 14.988 15.021 1.00 65.19 116 SER A N 1
ATOM 901 C CA . SER A 1 116 ? -7.727 13.702 14.445 1.00 65.19 116 SER A CA 1
ATOM 902 C C . SER A 1 116 ? -8.518 13.379 13.170 1.00 65.19 116 SER A C 1
ATOM 904 O O . SER A 1 116 ? -7.938 12.959 12.177 1.00 65.19 116 SER A O 1
ATOM 906 N N . ALA A 1 117 ? -9.810 13.722 13.117 1.00 65.62 117 ALA A N 1
ATOM 907 C CA . ALA A 1 117 ? -10.641 13.516 11.931 1.00 65.62 117 ALA A CA 1
ATOM 908 C C . ALA A 1 117 ? -10.127 14.208 10.653 1.00 65.62 117 ALA A C 1
ATOM 910 O O . ALA A 1 117 ? -10.355 13.677 9.574 1.00 65.62 117 ALA A O 1
ATOM 911 N N . ALA A 1 118 ? -9.432 15.346 10.766 1.00 68.81 118 ALA A N 1
ATOM 912 C CA . ALA A 1 118 ? -8.892 16.084 9.620 1.00 68.81 118 ALA A CA 1
ATOM 913 C C . ALA A 1 118 ? -7.533 15.549 9.133 1.00 68.81 118 ALA A C 1
ATOM 915 O O . ALA A 1 118 ? -7.140 15.799 8.000 1.00 68.81 118 ALA A O 1
ATOM 916 N N . ILE A 1 119 ? -6.795 14.839 9.992 1.00 70.00 119 ILE A N 1
ATOM 917 C CA . ILE A 1 119 ? -5.509 14.208 9.640 1.00 70.00 119 ILE A CA 1
ATOM 918 C C . ILE A 1 119 ? -5.756 12.846 8.967 1.00 70.00 119 ILE A C 1
ATOM 920 O O . ILE A 1 119 ? -4.935 12.365 8.188 1.00 70.00 119 ILE A O 1
ATOM 924 N N . CYS A 1 120 ? -6.902 12.237 9.271 1.00 70.31 120 CYS A N 1
ATOM 925 C CA . CYS A 1 120 ? -7.270 10.885 8.867 1.00 70.31 120 CYS A CA 1
ATOM 926 C C . CYS A 1 120 ? -8.250 10.828 7.679 1.00 70.3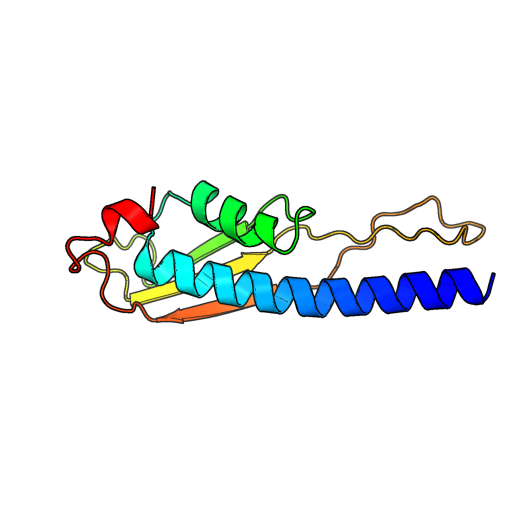1 120 CYS A C 1
ATOM 928 O O . CYS A 1 120 ? -8.711 9.741 7.330 1.00 70.31 120 CYS A O 1
ATOM 930 N N . SER A 1 121 ? -8.582 11.987 7.095 1.00 63.84 121 SER A N 1
ATOM 931 C CA . SER A 1 121 ? -9.438 12.157 5.911 1.00 63.84 121 SER A CA 1
ATOM 932 C C . SER A 1 121 ? -8.635 12.332 4.632 1.00 63.84 121 SER A C 1
ATOM 934 O O . SER A 1 121 ? -7.669 13.129 4.684 1.00 63.84 121 SER A O 1
#

InterPro domains:
  IPR012495 TadE-like domain [PF07811] (1-28)

Radius of gyration: 17.36 Å; chains: 1; bounding box: 42×31×43 Å